Protein AF-A0A5C9ADQ8-F1 (afdb_monomer_lite)

Secondary structure (DSSP, 8-state):
-TTHHHHTSTTHHHHHHHHSTT-TT---EEEGGGGGGSPTT--EEEEETT--TTTT-EEE-TTS-EEEE---S-TTS-EEEEE--PPPEETTEEEEEEEEEETTEEEEEEEEEESSSS--TTPEEEP-----

Foldseek 3Di:
DVVCQVVQWCVVQCVCCVVPPPDPPHWHKFFPVCPVVQDQQFKKWKDAGNDDFQAQIFTAGSNRDTPDGDHHDRVPGGIMMTGDDFADDDPQWRKDKDFDDDPHDTDDIWIWIDSDRGGGPPTDTDDDDDDD

pLDDT: mean 96.49, std 2.12, range [81.38, 98.69]

Structure (mmCIF, N/CA/C/O backbone):
data_AF-A0A5C9ADQ8-F1
#
_entry.id   AF-A0A5C9ADQ8-F1
#
loop_
_atom_site.group_PDB
_atom_site.id
_atom_site.type_symbol
_atom_site.label_atom_id
_atom_site.label_alt_id
_atom_site.label_comp_id
_atom_site.label_asym_id
_atom_site.label_entity_id
_atom_site.label_seq_id
_atom_site.pdbx_PDB_ins_code
_atom_site.Cartn_x
_atom_site.Cartn_y
_atom_site.Cartn_z
_atom_site.occupancy
_atom_site.B_iso_or_equiv
_atom_site.auth_seq_id
_atom_site.auth_comp_id
_atom_site.auth_asym_id
_atom_site.auth_atom_id
_atom_site.pdbx_PDB_model_num
ATOM 1 N N . PRO A 1 1 ? 0.452 18.047 -12.376 1.00 93.12 1 PRO A N 1
ATOM 2 C CA . PRO A 1 1 ? -0.486 19.142 -12.018 1.00 93.12 1 PRO A CA 1
ATOM 3 C C . PRO A 1 1 ? -0.953 19.023 -10.561 1.00 93.12 1 PRO A C 1
ATOM 5 O O . PRO A 1 1 ? -0.947 17.909 -10.044 1.00 93.12 1 PRO A O 1
ATOM 8 N N . LEU A 1 2 ? -1.357 20.131 -9.922 1.00 95.31 2 LEU A N 1
ATOM 9 C CA . LEU A 1 2 ? -1.705 20.152 -8.491 1.00 95.31 2 LEU A CA 1
ATOM 10 C C . LEU A 1 2 ? -2.823 19.176 -8.117 1.00 95.31 2 LEU A C 1
ATOM 12 O O . LEU A 1 2 ? -2.715 18.518 -7.096 1.00 95.31 2 LEU A O 1
ATOM 16 N N . TRP A 1 3 ? -3.838 19.008 -8.966 1.00 95.06 3 TRP A N 1
ATOM 17 C CA . TRP A 1 3 ? -4.960 18.101 -8.699 1.00 95.06 3 TRP A CA 1
ATOM 18 C C . TRP A 1 3 ? -4.537 16.641 -8.453 1.00 95.06 3 TRP A C 1
ATOM 20 O O . TRP A 1 3 ? -5.250 15.903 -7.779 1.00 95.06 3 TRP A O 1
ATOM 30 N N . LYS A 1 4 ? -3.351 16.224 -8.927 1.00 93.25 4 LYS A N 1
ATOM 31 C CA . LYS A 1 4 ? -2.808 14.883 -8.660 1.00 93.25 4 LYS A CA 1
ATOM 32 C C . LYS A 1 4 ? -2.502 14.653 -7.174 1.00 93.25 4 LYS A C 1
ATOM 34 O O . LYS A 1 4 ? -2.452 13.502 -6.759 1.00 93.25 4 LYS A O 1
ATOM 39 N N . SER A 1 5 ? -2.354 15.705 -6.363 1.00 92.38 5 SER A N 1
ATOM 40 C CA . SER A 1 5 ? -2.184 15.562 -4.910 1.00 92.38 5 SER A CA 1
ATOM 41 C C . SER A 1 5 ? -3.390 14.900 -4.242 1.00 92.38 5 SER A C 1
ATOM 43 O O . SER A 1 5 ? -3.215 14.195 -3.254 1.00 92.38 5 SER A O 1
ATOM 45 N N . ILE A 1 6 ? -4.593 15.069 -4.804 1.00 92.69 6 ILE A N 1
ATOM 46 C CA . ILE A 1 6 ? -5.810 14.400 -4.332 1.00 92.69 6 ILE A CA 1
ATOM 47 C C . ILE A 1 6 ? -5.730 12.900 -4.633 1.00 92.69 6 ILE A C 1
ATOM 49 O O . ILE A 1 6 ? -6.028 12.087 -3.765 1.00 92.69 6 ILE A O 1
ATOM 53 N N . LEU A 1 7 ? -5.280 12.530 -5.839 1.00 91.62 7 LEU A N 1
ATOM 54 C CA . LEU A 1 7 ? -5.160 11.125 -6.244 1.00 91.62 7 LEU A CA 1
ATOM 55 C C . LEU A 1 7 ? -4.089 10.360 -5.462 1.00 91.62 7 LEU A C 1
ATOM 57 O O . LEU A 1 7 ? -4.252 9.173 -5.198 1.00 91.62 7 LEU A O 1
ATOM 61 N N . SER A 1 8 ? -3.003 11.032 -5.086 1.00 91.50 8 SER A N 1
ATOM 62 C CA . SER A 1 8 ? -1.907 10.420 -4.329 1.00 91.50 8 SER A CA 1
ATOM 63 C C . SER A 1 8 ? -2.149 10.379 -2.814 1.00 91.50 8 SER A C 1
ATOM 65 O O . SER A 1 8 ? -1.296 9.888 -2.075 1.00 91.50 8 SER A O 1
ATOM 67 N N . ASN A 1 9 ? -3.279 10.901 -2.332 1.00 95.56 9 ASN A N 1
ATOM 68 C CA . ASN A 1 9 ? -3.623 10.940 -0.914 1.00 95.56 9 ASN A CA 1
ATOM 69 C C . ASN A 1 9 ? -4.410 9.685 -0.506 1.00 95.56 9 ASN A C 1
ATOM 71 O O . ASN A 1 9 ? -5.409 9.333 -1.137 1.00 95.56 9 ASN A O 1
ATOM 75 N N . LYS A 1 10 ? -4.020 9.029 0.596 1.00 97.62 10 LYS A N 1
ATOM 76 C CA . LYS A 1 10 ? -4.704 7.804 1.054 1.00 97.62 10 LYS A CA 1
ATOM 77 C C . LYS A 1 10 ? -6.136 8.035 1.538 1.00 97.62 10 LYS A C 1
ATOM 79 O O . LYS A 1 10 ? -6.898 7.078 1.619 1.00 97.62 10 LYS A O 1
ATOM 84 N N . GLY A 1 11 ? -6.537 9.278 1.789 1.00 97.31 11 GLY A N 1
ATOM 85 C CA . GLY A 1 11 ? -7.921 9.658 2.079 1.00 97.31 11 GLY A CA 1
ATOM 86 C C . GLY A 1 11 ? -8.878 9.349 0.929 1.00 97.31 11 GLY A C 1
ATOM 87 O O . GLY A 1 11 ? -10.078 9.205 1.149 1.00 97.31 11 GLY A O 1
ATOM 88 N N . LEU A 1 12 ? -8.357 9.159 -0.287 1.00 97.31 12 LEU A N 1
ATOM 89 C CA . LEU A 1 12 ? -9.144 8.658 -1.403 1.00 97.31 12 LEU A CA 1
ATOM 90 C C . LEU A 1 12 ? -9.581 7.196 -1.198 1.00 97.31 12 LEU A C 1
ATOM 92 O O . LEU A 1 12 ? -10.631 6.817 -1.703 1.00 97.31 12 LEU A O 1
ATOM 96 N N . MET A 1 13 ? -8.841 6.379 -0.436 1.00 97.94 13 MET A N 1
ATOM 97 C CA . MET A 1 13 ? -9.152 4.951 -0.264 1.00 97.94 13 MET A CA 1
ATOM 98 C C . MET A 1 13 ? -10.479 4.718 0.483 1.00 97.94 13 MET A C 1
ATOM 100 O O . MET A 1 13 ? -11.329 4.020 -0.073 1.00 97.94 13 MET A O 1
ATOM 104 N N . PRO A 1 14 ? -10.738 5.319 1.670 1.00 98.06 14 PRO A N 1
ATOM 105 C CA . PRO A 1 14 ? -12.053 5.208 2.308 1.00 98.06 14 PRO A CA 1
ATOM 106 C C . PRO A 1 14 ? -13.190 5.757 1.440 1.00 98.06 14 PRO A C 1
ATOM 108 O O . PRO A 1 14 ? -14.280 5.194 1.423 1.00 98.06 14 PRO A O 1
ATOM 111 N N . LEU A 1 15 ? -12.949 6.832 0.679 1.00 98.06 15 LEU A N 1
ATOM 112 C CA . LEU A 1 15 ? -13.960 7.391 -0.222 1.00 98.06 15 LEU A CA 1
ATOM 113 C C . LEU A 1 15 ? -14.285 6.435 -1.377 1.00 98.06 15 LEU A C 1
ATOM 115 O O . LEU A 1 15 ? -15.459 6.167 -1.618 1.00 98.06 15 LEU A O 1
ATOM 119 N N . LEU A 1 16 ? -13.272 5.876 -2.049 1.00 98.12 16 LEU A N 1
ATOM 120 C CA . LEU A 1 16 ? -13.461 4.871 -3.100 1.00 98.12 16 LEU A CA 1
ATOM 121 C C . LEU A 1 16 ? -14.238 3.664 -2.573 1.00 98.12 16 LEU A C 1
ATOM 123 O O . LEU A 1 16 ? -15.166 3.209 -3.233 1.00 98.12 16 LEU A O 1
ATOM 127 N N . TRP A 1 17 ? -13.916 3.188 -1.369 1.00 98.06 17 TRP A N 1
ATOM 128 C CA . TRP A 1 17 ? -14.639 2.076 -0.758 1.00 98.06 17 TRP A CA 1
ATOM 129 C C . TRP A 1 17 ? -16.117 2.397 -0.500 1.00 98.06 17 TRP A C 1
ATOM 131 O O . TRP A 1 17 ? -16.984 1.583 -0.810 1.00 98.06 17 TRP A O 1
ATOM 141 N N . ARG A 1 18 ? -16.427 3.598 0.009 1.00 96.69 18 ARG A N 1
ATOM 142 C CA . ARG A 1 18 ? -17.817 4.039 0.229 1.00 96.69 18 ARG A CA 1
ATOM 143 C C . ARG A 1 18 ? -18.618 4.148 -1.065 1.00 96.69 18 ARG A C 1
ATOM 145 O O . ARG A 1 18 ? -19.799 3.817 -1.067 1.00 96.69 18 ARG A O 1
ATOM 152 N N . PHE A 1 19 ? -18.005 4.648 -2.138 1.00 98.12 19 PHE A N 1
ATOM 153 C CA . PHE A 1 19 ? -18.692 4.834 -3.419 1.00 98.12 19 PHE A CA 1
ATOM 154 C C . PHE A 1 19 ? -18.802 3.542 -4.237 1.00 98.12 19 PHE A C 1
ATOM 156 O O . PHE A 1 19 ? -19.748 3.399 -5.008 1.00 98.12 19 PHE A O 1
ATOM 163 N N . PHE A 1 20 ? -17.876 2.597 -4.054 1.00 98.06 20 PHE A N 1
ATOM 164 C CA . PHE A 1 20 ? -17.811 1.343 -4.809 1.00 98.06 20 PHE A CA 1
ATOM 165 C C . PHE A 1 20 ? -17.656 0.122 -3.878 1.00 98.06 20 PHE A C 1
ATOM 167 O O . PHE A 1 20 ? -16.660 -0.607 -3.970 1.00 98.06 20 PHE A O 1
ATOM 174 N N . PRO A 1 21 ? -18.617 -0.123 -2.966 1.00 94.81 21 PRO A N 1
ATOM 175 C CA . PRO A 1 21 ? -18.528 -1.224 -2.014 1.00 94.81 21 PRO A CA 1
ATOM 176 C C . PRO A 1 21 ? -18.501 -2.576 -2.738 1.00 94.81 21 PRO A C 1
ATOM 178 O O . PRO A 1 21 ? -19.293 -2.827 -3.645 1.00 94.81 21 PRO A O 1
ATOM 181 N N . GLY A 1 22 ? -17.585 -3.456 -2.329 1.00 94.00 22 GLY A N 1
ATOM 182 C CA . GLY A 1 22 ? -17.431 -4.791 -2.917 1.00 94.00 22 GLY A CA 1
ATOM 183 C C . GLY A 1 22 ? -16.716 -4.826 -4.273 1.00 94.00 22 GLY A C 1
ATOM 184 O O . GLY A 1 22 ? -16.671 -5.883 -4.901 1.00 94.00 22 GLY A O 1
ATOM 185 N N . HIS A 1 23 ? -16.145 -3.708 -4.737 1.00 98.25 23 HIS A N 1
ATOM 186 C CA . HIS A 1 23 ? -15.329 -3.706 -5.949 1.00 98.25 23 HIS A CA 1
ATOM 187 C C . HIS A 1 23 ? -14.122 -4.657 -5.793 1.00 98.25 23 HIS A C 1
ATOM 189 O O . HIS A 1 23 ? -13.392 -4.541 -4.806 1.00 98.25 23 HIS A O 1
ATOM 195 N N . PRO A 1 24 ? -13.843 -5.549 -6.765 1.00 97.62 24 PRO A N 1
ATOM 196 C CA . PRO A 1 24 ? -12.868 -6.637 -6.604 1.00 97.62 24 PRO A CA 1
ATOM 197 C C . PRO A 1 24 ? -11.422 -6.168 -6.384 1.00 97.62 24 PRO A C 1
ATOM 199 O O . PRO A 1 24 ? -10.623 -6.899 -5.811 1.00 97.62 24 PRO A O 1
ATOM 202 N N . ASN A 1 25 ? -11.091 -4.947 -6.816 1.00 96.69 25 ASN A N 1
ATOM 203 C CA . ASN A 1 25 ? -9.757 -4.354 -6.646 1.00 96.69 25 ASN A CA 1
ATOM 204 C C . ASN A 1 25 ? -9.655 -3.376 -5.460 1.00 96.69 25 ASN A C 1
ATOM 206 O O . ASN A 1 25 ? -8.648 -2.680 -5.343 1.00 96.69 25 ASN A O 1
ATOM 210 N N . LEU A 1 26 ? -10.693 -3.250 -4.626 1.00 98.19 26 LEU A N 1
ATOM 211 C CA . LEU A 1 26 ? -10.672 -2.373 -3.454 1.00 98.19 26 LEU A CA 1
ATOM 212 C C . LEU A 1 26 ? -10.656 -3.190 -2.164 1.00 98.19 26 LEU A C 1
ATOM 214 O O . LEU A 1 26 ? -11.333 -4.205 -2.041 1.00 98.19 26 LEU A O 1
ATOM 218 N N . LEU A 1 27 ? -9.910 -2.690 -1.182 1.00 98.31 27 LEU A N 1
ATOM 219 C CA . LEU A 1 27 ? -9.955 -3.170 0.193 1.00 98.31 27 LEU A CA 1
ATOM 220 C C . LEU A 1 27 ? -10.819 -2.230 1.028 1.00 98.31 27 LEU A C 1
ATOM 222 O O . LEU A 1 27 ? -10.772 -1.005 0.844 1.00 98.31 27 LEU A O 1
ATOM 226 N N . ALA A 1 28 ? -11.549 -2.798 1.988 1.00 98.19 28 ALA A N 1
ATOM 227 C CA . ALA A 1 28 ? -12.294 -2.015 2.960 1.00 98.19 28 ALA A CA 1
ATOM 228 C C . ALA A 1 28 ? -11.364 -1.016 3.655 1.00 98.19 28 ALA A C 1
ATOM 230 O O . ALA A 1 28 ? -10.243 -1.354 4.029 1.00 98.19 28 ALA A O 1
ATOM 231 N N . SER A 1 29 ? -11.782 0.246 3.714 1.00 98.38 29 SER A N 1
ATOM 232 C CA . SER A 1 29 ? -10.953 1.346 4.205 1.00 98.38 29 SER A CA 1
ATOM 233 C C . SER A 1 29 ? -11.813 2.370 4.940 1.00 98.38 29 SER A C 1
ATOM 235 O O . SER A 1 29 ? -12.942 2.643 4.533 1.00 98.38 29 SER A O 1
ATOM 237 N N . TRP A 1 30 ? -11.262 2.959 5.996 1.00 98.38 30 TRP A N 1
ATOM 238 C CA . TRP A 1 30 ? -11.965 3.810 6.954 1.00 98.38 30 TRP A CA 1
ATOM 239 C C . TRP A 1 30 ? -11.095 5.001 7.360 1.00 98.38 30 TRP A C 1
ATOM 241 O O . TRP A 1 30 ? -9.868 4.891 7.426 1.00 98.38 30 TRP A O 1
ATOM 251 N N . PHE A 1 31 ? -11.713 6.143 7.660 1.00 98.19 31 PHE A N 1
ATOM 252 C CA . PHE A 1 31 ? -11.007 7.222 8.363 1.00 98.19 31 PHE A CA 1
ATOM 253 C C . PHE A 1 31 ? -10.872 6.905 9.860 1.00 98.19 31 PHE A C 1
ATOM 255 O O . PHE A 1 31 ? -11.551 6.023 10.379 1.00 98.19 31 PHE A O 1
ATOM 262 N N . GLU A 1 32 ? -10.033 7.656 10.579 1.00 95.56 32 GLU A N 1
ATOM 263 C CA . GLU A 1 32 ? -9.824 7.489 12.029 1.00 95.56 32 GLU A CA 1
ATOM 264 C C . GLU A 1 32 ? -11.125 7.438 12.844 1.00 95.56 32 GLU A C 1
ATOM 266 O O . GLU A 1 32 ? -11.320 6.523 13.642 1.00 95.56 32 GLU A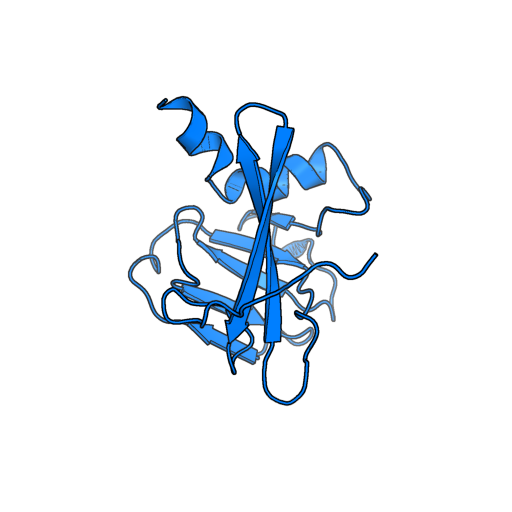 O 1
ATOM 271 N N . GLY A 1 33 ? -12.066 8.350 12.582 1.00 96.31 33 GLY A N 1
ATOM 272 C CA . GLY A 1 33 ? -13.366 8.381 13.266 1.00 96.31 33 GLY A CA 1
ATOM 273 C C . GLY A 1 33 ? -14.286 7.189 12.965 1.00 96.31 33 GLY A C 1
ATOM 274 O O . GLY A 1 33 ? -15.343 7.064 13.575 1.00 96.31 33 GLY A O 1
ATOM 275 N N . GLU A 1 34 ? -13.904 6.316 12.036 1.00 97.19 34 GLU A N 1
ATOM 276 C CA . GLU A 1 34 ? -14.684 5.164 11.577 1.00 97.19 34 GLU A CA 1
ATOM 277 C C . GLU A 1 34 ? -14.031 3.831 11.930 1.00 97.19 34 GLU A C 1
ATOM 279 O O . GLU A 1 34 ? -14.541 2.779 11.553 1.00 97.19 34 GLU A O 1
ATOM 284 N N . LYS A 1 35 ? -12.930 3.852 12.689 1.00 95.12 35 LYS A N 1
ATOM 285 C CA . LYS A 1 35 ? -12.206 2.647 13.107 1.00 95.12 35 LYS A CA 1
ATOM 286 C C . LYS A 1 35 ? -13.107 1.608 13.791 1.00 95.12 35 LYS A C 1
ATOM 288 O O . LYS A 1 35 ? -12.868 0.414 13.661 1.00 95.12 35 LYS A O 1
ATOM 293 N N . SER A 1 36 ? -14.159 2.039 14.486 1.00 95.88 36 SER A N 1
ATOM 294 C CA . SER A 1 36 ? -15.138 1.150 15.131 1.00 95.88 36 SER A CA 1
ATOM 295 C C . SER A 1 36 ? -15.931 0.265 14.160 1.00 95.88 36 SER A C 1
ATOM 297 O O . SER A 1 36 ? -16.604 -0.656 14.611 1.00 95.88 36 SER A O 1
ATOM 299 N N . GLN A 1 37 ? -15.873 0.533 12.852 1.00 96.62 37 GLN A N 1
ATOM 300 C CA . GLN A 1 37 ? -16.517 -0.278 11.817 1.00 96.62 37 GLN A CA 1
ATOM 301 C C . GLN A 1 37 ? -15.686 -1.498 11.393 1.00 96.62 37 GLN A C 1
ATOM 303 O O . GLN A 1 37 ? -16.216 -2.364 10.702 1.00 9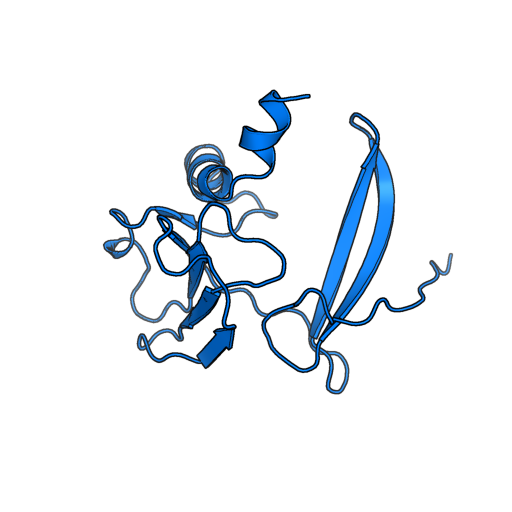6.62 37 GLN A O 1
ATOM 308 N N . ILE A 1 38 ? -14.408 -1.572 11.780 1.00 97.00 38 ILE A N 1
ATOM 309 C CA . ILE A 1 38 ? -13.564 -2.746 11.533 1.00 97.00 38 ILE A CA 1
ATOM 310 C C . ILE A 1 38 ? -14.127 -3.913 12.347 1.00 97.00 38 ILE A C 1
ATOM 312 O O . ILE A 1 38 ? -14.352 -3.777 13.554 1.00 97.00 38 ILE A O 1
ATOM 316 N N . ALA A 1 39 ? -14.381 -5.050 11.699 1.00 96.19 39 ALA A N 1
ATOM 317 C CA . ALA A 1 39 ? -15.003 -6.177 12.376 1.00 96.19 39 ALA A CA 1
ATOM 318 C C . ALA A 1 39 ? -14.063 -6.777 13.434 1.00 96.19 39 ALA A C 1
ATOM 320 O O . ALA A 1 39 ? -12.842 -6.826 13.276 1.00 96.19 39 ALA A O 1
ATOM 321 N N . ALA A 1 40 ? -14.633 -7.279 14.532 1.00 95.69 40 ALA A N 1
ATOM 322 C CA . ALA A 1 40 ? -13.851 -7.996 15.532 1.00 95.69 40 ALA A CA 1
ATOM 323 C C . ALA A 1 40 ? -13.176 -9.226 14.896 1.00 95.69 40 ALA A C 1
ATOM 325 O O . ALA A 1 40 ? -13.837 -10.017 14.224 1.00 95.69 40 ALA A O 1
ATOM 326 N N . GLY A 1 41 ? -11.872 -9.396 15.124 1.00 96.75 41 GLY A N 1
ATOM 327 C CA . GLY A 1 41 ? -11.089 -10.465 14.502 1.00 96.75 41 GLY A CA 1
ATOM 328 C C . GLY A 1 41 ? -10.524 -10.125 13.119 1.00 96.75 41 GLY A C 1
ATOM 329 O O . GLY A 1 41 ? -9.770 -10.932 12.579 1.00 96.75 41 GLY A O 1
ATOM 330 N N . GLU A 1 42 ? -10.832 -8.956 12.554 1.00 97.75 42 GLU A N 1
ATOM 331 C CA . GLU A 1 42 ? -10.293 -8.517 11.267 1.00 97.75 42 GLU A CA 1
ATOM 332 C C . GLU A 1 42 ? -8.934 -7.825 11.443 1.00 97.75 42 GLU A C 1
ATOM 334 O O . GLU A 1 42 ? -8.797 -6.862 12.197 1.00 97.75 42 GLU A O 1
ATOM 339 N N . SER A 1 43 ? -7.920 -8.315 10.731 1.00 98.56 43 SER A N 1
ATOM 340 C CA . SER A 1 43 ? -6.609 -7.666 10.665 1.00 98.56 43 SER A CA 1
ATOM 341 C C . SER A 1 43 ? -6.680 -6.409 9.800 1.00 98.56 43 SER A C 1
ATOM 343 O O . SER A 1 43 ? -7.332 -6.389 8.754 1.00 98.56 43 SER A O 1
ATOM 345 N N . TYR A 1 44 ? -5.953 -5.365 10.184 1.00 98.69 44 TYR A N 1
ATOM 346 C CA . TYR A 1 44 ? -5.987 -4.084 9.482 1.00 98.69 44 TYR A CA 1
ATOM 347 C C . TYR A 1 44 ? -4.629 -3.383 9.492 1.00 98.69 44 TYR A C 1
ATOM 349 O O . TYR A 1 44 ? -3.722 -3.706 10.253 1.00 98.69 44 TYR A O 1
ATOM 357 N N . VAL A 1 45 ? -4.488 -2.381 8.632 1.00 98.62 45 VAL A N 1
ATOM 358 C CA . VAL A 1 45 ? -3.292 -1.553 8.507 1.00 98.62 45 VAL A CA 1
ATOM 359 C C . VAL A 1 45 ? -3.652 -0.104 8.784 1.00 98.62 45 VAL A C 1
ATOM 361 O O . VAL A 1 45 ? -4.555 0.438 8.148 1.00 98.62 45 VAL A O 1
ATOM 364 N N . ARG A 1 46 ? -2.918 0.541 9.692 1.00 98.44 46 ARG A N 1
ATOM 365 C CA . ARG A 1 46 ? -2.962 1.992 9.906 1.00 98.44 46 ARG A CA 1
ATOM 366 C C . ARG A 1 46 ? -1.903 2.658 9.034 1.00 98.44 46 ARG A C 1
ATOM 368 O O . ARG A 1 46 ? -0.745 2.237 9.044 1.00 98.44 46 ARG A O 1
ATOM 375 N N . LYS A 1 47 ? -2.297 3.683 8.279 1.00 98.25 47 LYS A N 1
ATOM 376 C CA . LYS A 1 47 ? -1.421 4.404 7.345 1.00 98.25 47 LYS A CA 1
ATOM 377 C C . LYS A 1 47 ? -1.657 5.914 7.464 1.00 98.25 47 LYS A C 1
ATOM 379 O O . LYS A 1 47 ? -2.814 6.328 7.381 1.00 98.25 47 LYS A O 1
ATOM 384 N N . PRO A 1 48 ? -0.611 6.747 7.562 1.00 98.06 48 PRO A N 1
ATOM 385 C CA . PRO A 1 48 ? -0.787 8.193 7.490 1.00 98.06 48 PRO A CA 1
ATOM 386 C C . PRO A 1 48 ? -1.237 8.642 6.096 1.00 98.06 48 PRO A C 1
ATOM 388 O O . PRO A 1 48 ? -0.792 8.088 5.081 1.00 98.06 48 PRO A O 1
ATOM 391 N N . LEU A 1 49 ? -2.108 9.654 6.032 1.00 96.75 49 LEU A N 1
ATOM 392 C CA . LEU A 1 49 ? -2.727 10.145 4.793 1.00 96.75 49 LEU A CA 1
ATOM 393 C C . LEU A 1 49 ? -1.691 10.502 3.724 1.00 96.75 49 LEU A C 1
ATOM 395 O O . LEU A 1 49 ? -1.807 10.069 2.573 1.00 96.75 49 LEU A O 1
ATOM 399 N N . TYR A 1 50 ? -0.667 11.252 4.130 1.00 95.50 50 TYR A N 1
ATOM 400 C CA . TYR A 1 50 ? 0.345 11.823 3.242 1.00 95.50 50 TYR A CA 1
ATOM 401 C C . TYR A 1 50 ? 1.650 11.027 3.197 1.00 95.50 50 TYR A C 1
ATOM 403 O O . TYR A 1 50 ? 2.550 11.386 2.440 1.00 95.50 50 TYR A O 1
ATOM 411 N N . SER A 1 51 ? 1.763 9.939 3.971 1.00 95.69 51 SER A N 1
ATOM 412 C CA . SER A 1 51 ? 3.014 9.184 4.015 1.00 95.69 51 SER A CA 1
ATOM 413 C C . SER A 1 51 ? 3.361 8.538 2.682 1.00 95.69 51 SER A C 1
ATOM 415 O O . SER A 1 51 ? 2.491 8.217 1.864 1.00 95.69 51 SER A O 1
ATOM 417 N N . ARG A 1 52 ? 4.646 8.278 2.477 1.00 95.56 52 ARG A N 1
ATOM 418 C CA . ARG A 1 52 ? 5.157 7.539 1.322 1.00 95.56 52 ARG A CA 1
ATOM 419 C C . ARG A 1 52 ? 6.066 6.413 1.787 1.00 95.56 52 ARG A C 1
ATOM 421 O O . ARG A 1 52 ? 6.439 6.372 2.953 1.00 95.56 52 ARG A O 1
ATOM 428 N N . GLU A 1 53 ? 6.393 5.506 0.868 1.00 93.75 53 GLU A N 1
ATOM 429 C CA . GLU A 1 53 ? 7.509 4.560 1.044 1.00 93.75 53 GLU A CA 1
ATOM 430 C C . GLU A 1 53 ? 7.407 3.679 2.308 1.00 93.75 53 GLU A C 1
ATOM 432 O O . GLU A 1 53 ? 8.411 3.296 2.898 1.00 93.75 53 GLU A O 1
ATOM 437 N N . GLY A 1 54 ? 6.183 3.365 2.741 1.00 94.75 54 GLY A N 1
ATOM 438 C CA . GLY A 1 54 ? 5.938 2.566 3.946 1.00 94.75 54 GLY A CA 1
ATOM 439 C C . GLY A 1 54 ? 6.069 3.331 5.268 1.00 94.75 54 GLY A C 1
ATOM 440 O O . GLY A 1 54 ? 5.832 2.740 6.316 1.00 94.75 54 GLY A O 1
ATOM 441 N N . GLY A 1 55 ? 6.374 4.633 5.241 1.00 97.00 55 GLY A N 1
ATOM 442 C CA . GLY A 1 55 ? 6.583 5.448 6.437 1.00 97.00 55 GLY A CA 1
ATOM 443 C C . GLY A 1 55 ? 5.394 5.436 7.401 1.00 97.00 55 GLY A C 1
ATOM 444 O O . GLY A 1 55 ? 4.250 5.696 6.998 1.00 97.00 55 GLY A O 1
ATOM 445 N N . ASN A 1 56 ? 5.686 5.120 8.667 1.00 97.75 56 ASN A N 1
ATOM 446 C CA . ASN A 1 56 ? 4.741 5.033 9.792 1.00 97.75 56 ASN A CA 1
ATOM 447 C C . ASN A 1 56 ? 3.550 4.092 9.556 1.00 97.75 56 ASN A C 1
ATOM 449 O O . ASN A 1 56 ? 2.498 4.231 10.185 1.00 97.75 56 ASN A O 1
ATOM 453 N N . VAL A 1 57 ? 3.691 3.125 8.647 1.00 98.19 57 VAL A N 1
ATOM 454 C CA . VAL A 1 57 ? 2.699 2.065 8.474 1.00 98.19 57 VAL A CA 1
ATOM 455 C C . VAL A 1 57 ? 2.781 1.113 9.666 1.00 98.19 57 VAL A C 1
ATOM 457 O O . VAL A 1 57 ? 3.863 0.721 10.095 1.00 98.19 57 VAL A O 1
ATOM 460 N N . THR A 1 58 ? 1.628 0.730 10.209 1.00 98.56 58 THR A N 1
ATOM 461 C CA . THR A 1 58 ? 1.528 -0.267 11.284 1.00 98.56 58 THR A CA 1
ATOM 462 C C . THR A 1 58 ? 0.478 -1.302 10.909 1.00 98.56 58 THR A C 1
ATOM 464 O O . THR A 1 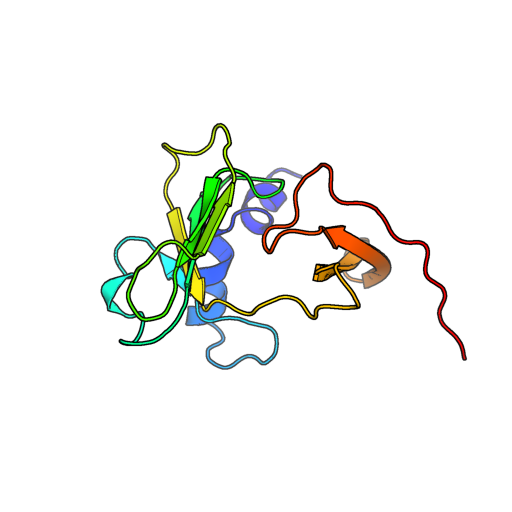58 ? -0.648 -0.939 10.565 1.00 98.56 58 THR A O 1
ATOM 467 N N . ILE A 1 59 ? 0.836 -2.580 10.979 1.00 98.69 59 ILE A N 1
ATOM 468 C CA . ILE A 1 59 ? -0.058 -3.709 10.716 1.00 98.69 59 ILE A CA 1
ATOM 469 C C . ILE A 1 59 ? -0.530 -4.266 12.055 1.00 98.69 59 ILE A C 1
ATOM 471 O O . ILE A 1 59 ? 0.283 -4.500 12.949 1.00 98.69 59 ILE A O 1
ATOM 475 N N . PHE A 1 60 ? -1.833 -4.487 12.177 1.00 98.69 60 PHE A N 1
ATOM 476 C CA . PHE A 1 60 ? -2.477 -5.061 13.349 1.00 98.69 60 PHE A CA 1
ATOM 477 C C . PHE A 1 60 ? -3.148 -6.388 12.993 1.00 98.69 60 PHE A C 1
ATOM 479 O O . PHE A 1 60 ? -3.733 -6.518 11.914 1.00 98.69 60 PHE A O 1
ATOM 486 N N . ASP A 1 61 ? -3.078 -7.359 13.900 1.00 98.12 61 ASP A N 1
ATOM 487 C CA . ASP A 1 61 ? -3.868 -8.587 13.803 1.00 98.12 61 ASP A CA 1
ATOM 488 C C . ASP A 1 61 ? -5.322 -8.363 14.262 1.00 98.12 61 ASP A C 1
ATOM 490 O O . ASP A 1 61 ? -5.688 -7.303 14.778 1.00 98.12 61 ASP A O 1
ATOM 494 N N . GLY A 1 62 ? -6.158 -9.392 14.113 1.00 96.75 62 GLY A N 1
ATOM 495 C CA . GLY A 1 62 ? -7.552 -9.376 14.565 1.00 96.75 62 GLY A CA 1
ATOM 496 C C . GLY A 1 62 ? -7.750 -9.255 16.083 1.00 96.75 62 GLY A C 1
ATOM 497 O O . GLY A 1 62 ? -8.888 -9.158 16.547 1.00 96.75 62 GLY A O 1
ATOM 498 N N . GLN A 1 63 ? -6.673 -9.284 16.871 1.00 97.44 63 GLN A N 1
ATOM 499 C CA . GLN A 1 63 ? -6.667 -9.081 18.319 1.00 97.44 63 GLN A CA 1
ATOM 500 C C . GLN A 1 63 ? -6.121 -7.692 18.704 1.00 97.44 63 GLN A C 1
ATOM 502 O O . GLN A 1 63 ? -6.007 -7.394 19.892 1.00 97.44 63 GLN A O 1
ATOM 507 N N . ASN A 1 64 ? -5.865 -6.816 17.725 1.00 96.81 64 ASN A N 1
ATOM 508 C CA . ASN A 1 64 ? -5.257 -5.490 17.873 1.00 96.81 64 ASN A CA 1
ATOM 509 C C . ASN A 1 64 ? -3.786 -5.495 18.328 1.00 96.81 64 ASN A C 1
ATOM 511 O O . ASN A 1 64 ? -3.288 -4.455 18.769 1.00 96.81 64 ASN A O 1
ATOM 515 N N . ASN A 1 65 ? -3.064 -6.610 18.204 1.00 98.19 65 ASN A N 1
ATOM 516 C CA . ASN A 1 65 ? -1.620 -6.616 18.431 1.00 98.19 65 ASN A CA 1
ATOM 517 C C . ASN A 1 65 ? -0.894 -6.081 17.198 1.00 98.19 65 ASN A C 1
ATOM 519 O O . ASN A 1 65 ? -1.317 -6.316 16.067 1.00 98.19 65 ASN A O 1
ATOM 523 N N . VAL A 1 66 ? 0.230 -5.394 17.409 1.00 98.44 66 VAL A N 1
ATOM 524 C CA . VAL A 1 66 ? 1.103 -4.961 16.311 1.00 98.44 66 VAL A CA 1
ATOM 525 C C . VAL A 1 66 ? 1.851 -6.172 15.754 1.00 98.44 66 VAL A C 1
ATOM 527 O O . VAL A 1 66 ? 2.595 -6.827 16.479 1.00 98.44 66 VAL A O 1
ATOM 530 N N . VAL A 1 67 ? 1.664 -6.440 14.464 1.00 98.00 67 VAL A N 1
ATOM 531 C CA . VAL A 1 67 ? 2.331 -7.518 13.717 1.00 98.00 67 VAL A CA 1
ATOM 532 C C . VAL A 1 67 ? 3.636 -7.028 13.096 1.00 98.00 67 VAL A C 1
ATOM 534 O O . VAL A 1 67 ? 4.646 -7.720 13.143 1.00 98.00 67 VAL A O 1
ATOM 537 N N . ASP A 1 68 ? 3.610 -5.833 12.509 1.00 97.88 68 ASP A N 1
ATOM 538 C CA . ASP A 1 68 ? 4.770 -5.185 11.898 1.00 97.88 68 ASP A CA 1
ATOM 539 C C . ASP A 1 68 ? 4.580 -3.665 11.954 1.00 97.88 68 ASP A C 1
ATOM 541 O O . ASP A 1 68 ? 3.447 -3.164 11.960 1.00 97.88 68 ASP A O 1
ATOM 545 N N . HIS A 1 69 ? 5.679 -2.923 11.995 1.00 97.69 69 HIS A N 1
ATOM 546 C CA . HIS A 1 69 ? 5.658 -1.471 11.898 1.00 97.69 69 HIS A CA 1
ATOM 547 C C . HIS A 1 69 ? 6.910 -0.958 11.196 1.00 97.69 69 HIS A C 1
ATOM 549 O O . HIS A 1 69 ? 7.983 -1.552 11.275 1.00 97.69 69 HIS A O 1
ATOM 555 N N . ALA A 1 70 ? 6.763 0.175 10.522 1.00 97.06 70 ALA A N 1
ATOM 556 C CA . ALA A 1 70 ? 7.874 0.911 9.951 1.00 97.06 70 ALA A CA 1
ATOM 557 C C . ALA A 1 70 ? 7.944 2.305 10.575 1.00 97.06 70 ALA A C 1
ATOM 559 O O . ALA A 1 70 ? 6.912 2.948 10.781 1.00 97.06 70 ALA A O 1
ATOM 560 N N . ASP A 1 71 ? 9.159 2.772 10.840 1.00 95.88 71 ASP A N 1
ATOM 561 C CA . ASP A 1 71 ? 9.413 4.138 11.289 1.00 95.88 71 ASP A CA 1
ATOM 562 C C . ASP A 1 71 ? 9.166 5.160 10.165 1.00 95.88 71 ASP A C 1
ATOM 564 O O . ASP A 1 71 ? 8.885 4.812 9.013 1.00 95.88 71 ASP A O 1
ATOM 568 N N . GLY A 1 72 ? 9.249 6.445 10.504 1.00 95.12 72 GLY A N 1
ATOM 569 C CA . GLY A 1 72 ? 9.159 7.545 9.549 1.00 95.12 72 GLY A CA 1
ATOM 570 C C . GLY A 1 72 ? 8.728 8.860 10.193 1.00 95.12 72 GLY A C 1
ATOM 571 O O . GLY A 1 72 ? 8.424 8.914 11.387 1.00 95.12 72 GLY A O 1
ATOM 572 N N . ASP A 1 73 ? 8.637 9.897 9.365 1.00 96.00 73 ASP A N 1
ATOM 573 C CA . ASP A 1 73 ? 8.408 11.283 9.795 1.00 96.00 73 ASP A CA 1
ATOM 574 C C . ASP A 1 73 ? 6.930 11.723 9.724 1.00 96.00 73 ASP A C 1
ATOM 576 O O . ASP A 1 73 ? 6.620 12.907 9.793 1.00 96.00 73 ASP A O 1
ATOM 580 N N . TYR A 1 74 ? 5.997 10.779 9.568 1.00 96.06 74 TYR A N 1
ATOM 581 C CA . TYR A 1 74 ? 4.559 11.021 9.378 1.00 96.06 74 TYR A CA 1
ATOM 582 C C . TYR A 1 74 ? 3.710 10.620 10.595 1.00 96.06 74 TYR A C 1
ATOM 584 O O . TYR A 1 74 ? 2.507 10.393 10.461 1.00 96.06 74 TYR A O 1
ATOM 592 N N . ALA A 1 75 ? 4.319 10.460 11.773 1.00 92.44 75 ALA A N 1
ATOM 593 C CA . ALA A 1 75 ? 3.624 9.969 12.966 1.00 92.4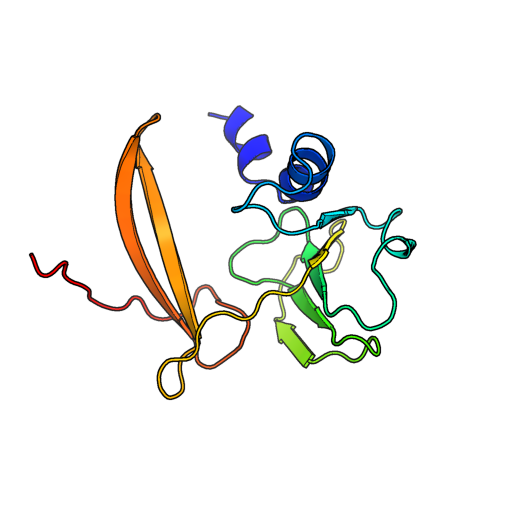4 75 ALA A CA 1
ATOM 594 C C . ALA A 1 75 ? 2.467 10.883 13.414 1.00 92.44 75 ALA A C 1
ATOM 596 O O . ALA A 1 75 ? 1.461 10.381 13.913 1.00 92.44 75 ALA A O 1
ATOM 597 N N . ASP A 1 76 ? 2.602 12.192 13.186 1.00 94.19 76 ASP A N 1
ATOM 598 C CA . ASP A 1 76 ? 1.633 13.216 13.598 1.00 94.19 76 ASP A CA 1
ATOM 599 C C . ASP A 1 76 ? 0.572 13.523 12.525 1.00 94.19 76 ASP A C 1
ATOM 601 O O . ASP A 1 76 ? -0.316 14.352 12.732 1.00 94.19 76 ASP A O 1
ATOM 605 N N . GLU A 1 77 ? 0.644 12.864 11.366 1.00 95.62 77 GLU A N 1
ATOM 606 C CA . GLU A 1 77 ? -0.320 13.060 10.286 1.00 95.62 77 GLU A CA 1
ATOM 607 C C . GLU A 1 77 ? -1.654 12.359 10.589 1.00 95.62 77 GLU A C 1
ATOM 609 O O . GLU A 1 77 ? -1.686 11.318 11.251 1.00 95.62 77 GLU A O 1
ATOM 614 N N . PRO A 1 78 ? -2.789 12.846 10.055 1.00 96.19 78 PRO A N 1
ATOM 615 C CA . PRO A 1 78 ? -4.036 12.112 10.177 1.00 96.19 78 PRO A CA 1
ATOM 616 C C . PRO A 1 78 ? -3.931 10.752 9.476 1.00 96.19 78 PRO A C 1
ATOM 618 O O . PRO A 1 78 ? -3.254 10.598 8.453 1.00 96.19 78 PRO A O 1
ATOM 621 N N . MET A 1 79 ? -4.633 9.761 10.016 1.00 97.75 79 MET A N 1
ATOM 622 C CA . MET A 1 79 ? -4.489 8.361 9.624 1.00 97.75 79 MET A CA 1
ATOM 623 C C . MET A 1 79 ? -5.747 7.832 8.927 1.00 97.75 79 MET A C 1
ATOM 625 O O . MET A 1 79 ? -6.868 8.300 9.148 1.00 97.75 79 MET A O 1
ATOM 629 N N . ILE A 1 80 ? -5.550 6.805 8.105 1.00 98.50 80 ILE A N 1
ATOM 630 C CA . ILE A 1 80 ? -6.607 5.913 7.622 1.00 98.50 80 ILE A CA 1
ATOM 631 C C . ILE A 1 80 ? -6.313 4.486 8.059 1.00 98.50 80 ILE A C 1
ATOM 633 O O . ILE A 1 80 ? -5.165 4.108 8.314 1.00 98.50 80 ILE A O 1
ATOM 637 N N . TYR A 1 81 ? -7.372 3.693 8.091 1.00 98.69 81 TYR A N 1
ATOM 638 C CA . TYR A 1 81 ? -7.341 2.266 8.344 1.00 98.69 81 TYR A CA 1
ATOM 639 C C . TYR A 1 81 ? -7.786 1.544 7.083 1.00 98.69 81 TYR A C 1
ATOM 641 O O . TYR A 1 81 ? -8.659 2.022 6.364 1.00 98.69 81 TYR A O 1
ATOM 649 N N . GLN A 1 82 ? -7.183 0.402 6.798 1.00 98.69 82 GLN A N 1
ATOM 650 C CA . GLN A 1 82 ? -7.529 -0.420 5.646 1.00 98.69 82 GLN A CA 1
ATOM 651 C C . GLN A 1 82 ? -7.429 -1.890 6.030 1.00 98.69 82 GLN A C 1
ATOM 653 O O . GLN A 1 82 ? -6.492 -2.258 6.736 1.00 98.69 82 GLN A O 1
ATOM 658 N N . ALA A 1 83 ? -8.363 -2.717 5.568 1.00 98.44 83 ALA A N 1
ATOM 659 C CA . ALA A 1 83 ? -8.320 -4.160 5.751 1.00 98.44 83 ALA A CA 1
ATOM 660 C C . ALA A 1 83 ? -6.956 -4.699 5.306 1.00 98.44 83 ALA A C 1
ATOM 662 O O . ALA A 1 83 ? -6.415 -4.300 4.268 1.00 98.44 83 ALA A O 1
ATOM 663 N N . PHE A 1 84 ? -6.364 -5.564 6.123 1.00 98.44 84 PHE A N 1
ATOM 664 C CA . PHE A 1 84 ? -5.047 -6.101 5.832 1.00 98.44 84 PHE A CA 1
ATOM 665 C C . PHE A 1 84 ? -5.156 -7.256 4.843 1.00 98.44 84 PHE A C 1
ATOM 667 O O . PHE A 1 84 ? -5.792 -8.269 5.118 1.00 98.44 84 PHE A O 1
ATOM 674 N N . GLN A 1 85 ? -4.462 -7.112 3.718 1.00 97.50 85 GLN A N 1
ATOM 675 C CA . GLN A 1 85 ? -4.223 -8.185 2.767 1.00 97.50 85 GLN A CA 1
ATOM 676 C C . GLN A 1 85 ? -2.708 -8.398 2.676 1.00 97.50 85 GLN A C 1
ATOM 678 O O . GLN A 1 85 ? -2.005 -7.479 2.237 1.00 97.50 85 GLN A O 1
ATOM 683 N N . PRO A 1 86 ? -2.174 -9.559 3.094 1.00 95.69 86 PRO A N 1
ATOM 684 C CA . PRO A 1 86 ? -0.750 -9.820 2.972 1.00 95.69 86 PRO A CA 1
ATOM 685 C C . PRO A 1 86 ? -0.360 -9.919 1.496 1.00 95.69 86 PRO A C 1
ATOM 687 O O . PRO A 1 86 ? -1.089 -10.482 0.675 1.00 95.69 86 PRO A O 1
ATOM 690 N N . LEU A 1 87 ? 0.819 -9.391 1.169 1.00 97.31 87 LEU A N 1
ATOM 691 C CA . LEU A 1 87 ? 1.436 -9.639 -0.127 1.00 97.31 87 LEU A CA 1
ATOM 692 C C . LEU A 1 87 ? 1.744 -11.138 -0.272 1.00 97.31 87 LEU A C 1
ATOM 694 O O . LEU A 1 87 ? 2.078 -11.791 0.724 1.00 97.31 87 LEU A O 1
ATOM 698 N N . PRO A 1 88 ? 1.667 -11.698 -1.492 1.00 96.94 88 PRO A N 1
ATOM 699 C CA . PRO A 1 88 ? 2.126 -13.058 -1.723 1.00 96.94 88 PRO A CA 1
ATOM 700 C C . PRO A 1 88 ? 3.606 -13.171 -1.344 1.00 96.94 88 PRO A C 1
ATOM 702 O O . PRO A 1 88 ? 4.408 -12.284 -1.646 1.00 96.94 88 PRO A O 1
ATOM 705 N N . ARG A 1 89 ? 3.953 -14.268 -0.668 1.00 97.12 89 ARG A N 1
ATOM 706 C CA . ARG A 1 89 ? 5.325 -14.559 -0.256 1.00 97.12 89 ARG A CA 1
ATOM 707 C C . ARG A 1 89 ? 5.933 -15.616 -1.170 1.00 97.12 89 ARG A C 1
ATOM 709 O O . ARG A 1 89 ? 5.439 -16.741 -1.225 1.00 97.12 89 ARG A O 1
ATOM 716 N N . PHE A 1 90 ? 7.028 -15.267 -1.834 1.00 96.06 90 PHE A N 1
ATOM 717 C CA . PHE A 1 90 ? 7.842 -16.171 -2.639 1.00 96.06 90 PHE A CA 1
ATOM 718 C C . PHE A 1 90 ? 9.198 -16.358 -1.955 1.00 96.06 90 PHE A C 1
ATOM 720 O O . PHE A 1 90 ? 9.982 -15.418 -1.813 1.00 96.06 90 PHE A O 1
ATOM 727 N N . GLY A 1 91 ? 9.461 -17.574 -1.468 1.00 95.19 91 GLY A N 1
ATOM 728 C CA . GLY A 1 91 ? 10.607 -17.829 -0.593 1.00 95.19 91 GLY A CA 1
ATOM 729 C C . GLY A 1 91 ? 10.542 -16.945 0.655 1.00 95.19 91 GLY A C 1
ATOM 730 O O . GLY A 1 91 ? 9.584 -17.016 1.424 1.00 95.19 91 GLY A O 1
ATOM 731 N N . ASP A 1 92 ? 11.531 -16.073 0.827 1.00 94.56 92 ASP A N 1
ATOM 732 C CA . ASP A 1 92 ? 11.610 -15.136 1.956 1.00 94.56 92 ASP A CA 1
ATOM 733 C C . ASP A 1 92 ? 11.195 -13.703 1.610 1.00 94.56 92 ASP A C 1
ATOM 735 O O . ASP A 1 92 ? 11.413 -12.794 2.407 1.00 94.56 92 ASP A O 1
ATOM 739 N N . SER A 1 93 ? 10.609 -13.488 0.429 1.00 97.12 93 SER A N 1
ATOM 740 C CA . SER A 1 93 ? 10.252 -12.152 -0.050 1.00 97.12 93 SER A CA 1
ATOM 741 C C . SER A 1 93 ? 8.747 -11.987 -0.216 1.00 97.12 93 SER A C 1
ATOM 743 O O . SER A 1 93 ? 8.075 -12.841 -0.789 1.00 97.12 93 SER A O 1
ATOM 745 N N . TYR A 1 94 ? 8.229 -10.871 0.284 1.00 98.00 94 TYR A N 1
ATOM 746 C CA . TYR A 1 94 ? 6.884 -10.381 0.026 1.00 98.00 94 TYR A CA 1
ATOM 747 C C . TYR A 1 94 ? 6.897 -9.537 -1.244 1.00 98.00 94 TYR A C 1
ATOM 749 O O . TYR A 1 94 ? 7.665 -8.575 -1.349 1.00 98.00 94 TYR A O 1
ATOM 757 N N . THR A 1 95 ? 6.050 -9.901 -2.203 1.00 97.75 95 THR A N 1
ATOM 758 C CA . THR A 1 95 ? 6.161 -9.418 -3.581 1.00 97.75 95 THR A CA 1
ATOM 759 C C . THR A 1 95 ? 4.988 -8.511 -3.945 1.00 97.75 95 THR A C 1
ATOM 761 O O . THR A 1 95 ? 3.823 -8.901 -3.872 1.00 97.75 95 THR A O 1
ATOM 764 N N . LEU A 1 96 ? 5.304 -7.285 -4.360 1.00 97.19 96 LEU A N 1
ATOM 765 C CA . LEU A 1 96 ? 4.367 -6.249 -4.789 1.00 97.19 96 LEU A CA 1
ATOM 766 C C . LEU A 1 96 ? 4.470 -6.043 -6.304 1.00 97.19 96 LEU A C 1
ATOM 768 O O . LEU A 1 96 ? 5.568 -5.893 -6.840 1.00 97.19 96 LEU A O 1
ATOM 772 N N . ILE A 1 97 ? 3.323 -5.931 -6.973 1.00 97.00 97 ILE A N 1
ATOM 773 C CA . ILE A 1 97 ? 3.239 -5.462 -8.360 1.00 97.00 97 ILE A CA 1
ATOM 774 C C . ILE A 1 97 ? 2.909 -3.967 -8.368 1.00 97.00 97 ILE A C 1
ATOM 776 O O . ILE A 1 97 ? 1.947 -3.532 -7.737 1.00 97.00 97 ILE A O 1
ATOM 780 N N . GLY A 1 98 ? 3.688 -3.185 -9.112 1.00 96.00 98 GLY A N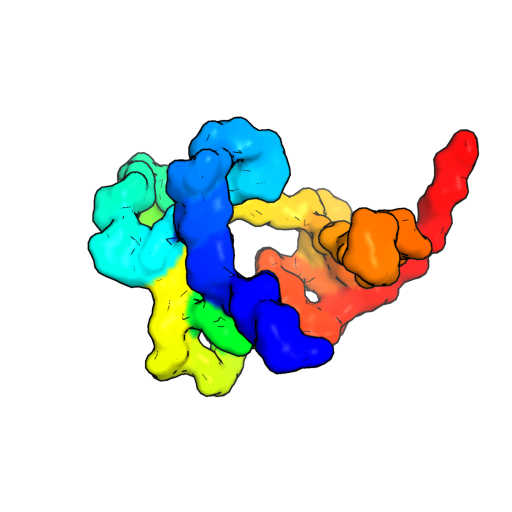 1
ATOM 781 C CA . GLY A 1 98 ? 3.351 -1.811 -9.481 1.00 96.00 98 GLY A CA 1
ATOM 782 C C . GLY A 1 98 ? 2.934 -1.741 -10.947 1.00 96.00 98 GLY A C 1
ATOM 783 O O . GLY A 1 98 ? 3.640 -2.276 -11.795 1.00 96.00 98 GLY A O 1
ATOM 784 N N . SER A 1 99 ? 1.823 -1.067 -11.249 1.00 96.12 99 SER A N 1
ATOM 785 C CA . SER A 1 99 ? 1.386 -0.761 -12.618 1.00 96.12 99 SER A CA 1
ATOM 786 C C . SER A 1 99 ? 1.642 0.712 -12.924 1.00 96.12 99 SER A C 1
ATOM 788 O O . SER A 1 99 ? 1.268 1.583 -12.140 1.00 96.12 99 SER A O 1
ATOM 790 N N . TRP A 1 100 ? 2.261 0.994 -14.064 1.00 96.81 100 TRP A N 1
ATOM 791 C CA . TRP A 1 100 ? 2.533 2.342 -14.548 1.00 96.81 100 TRP A CA 1
ATOM 792 C C . TRP A 1 100 ? 1.445 2.777 -15.516 1.00 96.81 100 TRP A C 1
ATOM 794 O O . TRP A 1 100 ? 1.184 2.089 -16.502 1.00 96.81 100 TRP A O 1
ATOM 804 N N . ILE A 1 101 ? 0.842 3.929 -15.232 1.00 96.50 101 ILE A N 1
ATOM 805 C CA . ILE A 1 101 ? -0.172 4.552 -16.081 1.00 96.50 101 ILE A CA 1
ATOM 806 C C . ILE A 1 101 ? 0.430 5.805 -16.726 1.00 96.50 101 ILE A C 1
ATOM 808 O O . ILE A 1 101 ? 0.968 6.663 -16.015 1.00 96.50 101 ILE A O 1
ATOM 812 N N . VAL A 1 102 ? 0.349 5.909 -18.053 1.00 96.50 102 VAL A N 1
ATOM 813 C CA . VAL A 1 102 ? 0.680 7.120 -18.813 1.00 96.50 102 VAL A CA 1
ATOM 814 C C . VAL A 1 102 ? -0.618 7.674 -19.378 1.00 96.50 102 VAL A C 1
ATOM 816 O O . VAL A 1 102 ? -1.298 7.011 -20.148 1.00 96.50 102 VAL A O 1
ATOM 819 N N . ASP A 1 103 ? -0.945 8.893 -18.957 1.00 94.25 103 ASP A N 1
ATOM 820 C CA . ASP A 1 103 ? -2.269 9.492 -19.142 1.00 94.25 103 ASP A CA 1
ATOM 821 C C . ASP A 1 103 ? -3.383 8.624 -18.527 1.00 94.25 103 ASP A C 1
ATOM 823 O O . ASP A 1 103 ? -3.485 8.580 -17.295 1.00 94.25 103 ASP A O 1
ATOM 827 N N . ASP A 1 104 ? -4.158 7.912 -19.341 1.00 95.12 104 ASP A N 1
ATOM 828 C CA . ASP A 1 104 ? -5.233 7.001 -18.947 1.00 95.12 104 ASP A CA 1
ATOM 829 C C . ASP A 1 104 ? -4.959 5.524 -19.293 1.00 95.12 10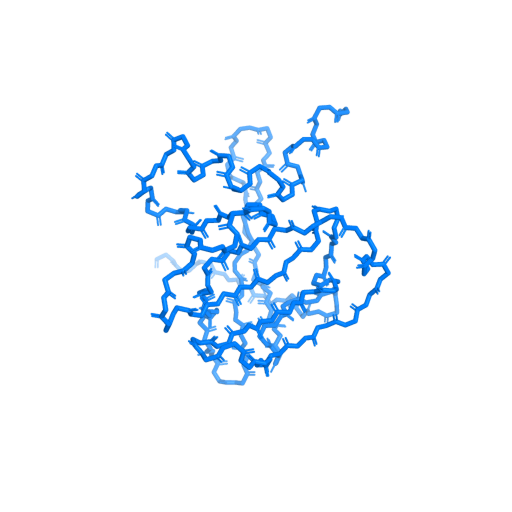4 ASP A C 1
ATOM 831 O O . ASP A 1 104 ? -5.769 4.655 -18.961 1.00 95.12 104 ASP A O 1
ATOM 835 N N . GLU A 1 105 ? -3.795 5.207 -19.868 1.00 97.75 105 GLU A N 1
ATOM 836 C CA . GLU A 1 105 ? -3.442 3.851 -20.294 1.00 97.75 105 GLU A CA 1
ATOM 837 C C . GLU A 1 105 ? -2.361 3.208 -19.417 1.00 97.75 105 GLU A C 1
ATOM 839 O O . GLU A 1 105 ? -1.384 3.838 -19.005 1.00 97.75 105 GLU A O 1
ATOM 844 N N . ALA A 1 106 ? -2.510 1.908 -19.144 1.00 96.94 106 ALA A N 1
ATOM 845 C CA . ALA A 1 106 ? -1.466 1.120 -18.501 1.00 96.94 106 ALA A CA 1
ATOM 846 C C . ALA A 1 106 ? -0.351 0.796 -19.504 1.00 96.94 106 ALA A C 1
ATOM 848 O O . ALA A 1 106 ? -0.589 0.144 -20.517 1.00 96.94 106 ALA A O 1
ATOM 849 N N . CYS A 1 107 ? 0.877 1.220 -19.204 1.00 97.44 107 CYS A N 1
ATOM 850 C CA . CYS A 1 107 ? 2.001 1.144 -20.144 1.00 97.44 107 CYS A CA 1
ATOM 851 C C . CYS A 1 107 ? 3.197 0.342 -19.626 1.00 97.44 107 CYS A C 1
ATOM 853 O O . CYS A 1 107 ? 4.184 0.173 -20.338 1.00 97.44 107 CYS A O 1
ATOM 855 N N . GLY A 1 108 ? 3.152 -0.141 -18.387 1.00 96.75 108 GLY A N 1
ATOM 856 C CA . GLY A 1 108 ? 4.240 -0.941 -17.844 1.00 96.75 108 GLY A CA 1
ATOM 857 C C . GLY A 1 108 ? 3.937 -1.494 -16.468 1.00 96.75 108 GLY A C 1
ATOM 858 O O . GLY A 1 108 ? 3.001 -1.066 -15.795 1.00 96.75 108 GLY A O 1
ATOM 859 N N . MET A 1 109 ? 4.766 -2.433 -16.031 1.00 97.38 109 MET A N 1
ATOM 860 C CA . MET A 1 109 ? 4.711 -2.969 -14.682 1.00 97.38 109 MET A CA 1
ATOM 861 C C . MET A 1 109 ? 6.109 -3.093 -14.086 1.00 97.38 109 MET A C 1
ATOM 863 O O . MET A 1 109 ? 7.115 -3.095 -14.792 1.00 97.38 109 MET A O 1
ATOM 867 N N . GLY A 1 110 ? 6.169 -3.169 -12.767 1.00 97.12 110 GLY A N 1
ATOM 868 C CA . GLY A 1 110 ? 7.374 -3.476 -12.016 1.00 97.12 110 GLY A CA 1
ATOM 869 C C . GLY A 1 110 ? 7.053 -4.420 -10.872 1.00 97.12 110 GLY A C 1
ATOM 870 O O . GLY A 1 110 ? 5.915 -4.476 -10.406 1.00 97.12 110 GLY A O 1
ATOM 871 N N . ILE A 1 111 ? 8.070 -5.140 -10.411 1.00 97.69 111 ILE A N 1
ATOM 872 C CA . ILE A 1 111 ? 7.969 -6.022 -9.252 1.00 97.69 111 ILE A CA 1
ATOM 873 C C . ILE A 1 111 ? 8.916 -5.496 -8.180 1.00 97.69 111 ILE A C 1
ATOM 875 O O . ILE A 1 111 ? 10.087 -5.223 -8.455 1.00 97.69 111 ILE A O 1
ATOM 879 N N . ARG A 1 112 ? 8.400 -5.334 -6.961 1.00 97.75 112 ARG A N 1
ATOM 880 C CA . ARG A 1 112 ? 9.196 -4.982 -5.784 1.00 97.75 112 ARG A CA 1
ATOM 881 C C . ARG A 1 112 ? 9.124 -6.085 -4.750 1.00 97.75 112 ARG A C 1
ATOM 883 O O . ARG A 1 112 ? 8.059 -6.654 -4.533 1.00 97.75 112 ARG A O 1
ATOM 890 N N . GLU A 1 113 ? 10.245 -6.334 -4.092 1.00 97.88 113 GLU A N 1
ATOM 891 C CA . GLU A 1 113 ? 10.344 -7.350 -3.052 1.00 97.88 113 GLU A CA 1
ATOM 892 C C . GLU A 1 113 ? 11.016 -6.827 -1.792 1.00 97.88 113 GLU A C 1
ATOM 894 O O . GLU A 1 113 ? 12.092 -6.219 -1.835 1.00 97.88 113 GLU A O 1
ATOM 899 N N . ASP A 1 114 ? 10.410 -7.161 -0.658 1.00 97.38 114 ASP A N 1
ATOM 900 C CA . ASP A 1 114 ? 10.932 -6.893 0.677 1.00 97.38 114 ASP A CA 1
ATOM 901 C C . ASP A 1 114 ? 10.905 -8.170 1.523 1.00 97.38 114 ASP A C 1
ATOM 903 O O . ASP A 1 114 ? 10.094 -9.058 1.278 1.00 97.38 114 ASP A O 1
ATOM 907 N N . ASN A 1 115 ? 11.796 -8.291 2.505 1.00 95.94 115 ASN A N 1
ATOM 908 C CA . ASN A 1 115 ? 11.778 -9.412 3.450 1.00 95.94 115 ASN A CA 1
ATOM 909 C C . ASN A 1 115 ? 10.855 -9.154 4.660 1.00 95.94 115 ASN A C 1
ATOM 911 O O . ASN A 1 115 ? 10.703 -10.023 5.518 1.00 95.94 115 ASN A O 1
ATOM 915 N N . THR A 1 116 ? 10.227 -7.977 4.719 1.00 95.75 116 THR A N 1
ATOM 916 C CA . THR A 1 116 ? 9.207 -7.580 5.699 1.00 95.75 116 THR A CA 1
ATOM 917 C C . THR A 1 116 ? 7.845 -7.368 5.032 1.00 95.75 116 THR A C 1
ATOM 919 O O . THR A 1 116 ? 7.751 -7.281 3.807 1.00 95.75 116 THR A O 1
ATOM 922 N N . LEU A 1 117 ? 6.766 -7.300 5.822 1.00 96.94 117 LEU A N 1
ATOM 923 C CA . LEU A 1 117 ? 5.404 -7.159 5.285 1.00 96.94 117 LEU A CA 1
ATOM 924 C C . LEU A 1 117 ? 5.154 -5.775 4.669 1.00 96.94 117 LEU A C 1
ATOM 926 O O . LEU A 1 117 ? 4.232 -5.606 3.868 1.00 96.94 117 LEU A O 1
ATOM 930 N N . ILE A 1 118 ? 5.955 -4.780 5.054 1.00 97.62 118 ILE A N 1
ATOM 931 C CA . ILE A 1 118 ? 5.838 -3.395 4.607 1.00 97.62 118 ILE A CA 1
ATOM 932 C C . ILE A 1 118 ? 6.916 -3.122 3.556 1.00 97.62 118 ILE A C 1
ATOM 934 O O . ILE A 1 118 ? 8.100 -3.036 3.873 1.00 97.62 118 ILE A O 1
ATOM 938 N N . THR A 1 119 ? 6.501 -2.920 2.303 1.00 96.69 119 THR A N 1
ATOM 939 C CA . THR A 1 119 ? 7.394 -2.428 1.244 1.00 96.69 119 THR A CA 1
ATOM 940 C C . THR A 1 119 ? 7.868 -1.006 1.566 1.00 96.69 119 THR A C 1
ATOM 942 O O . THR A 1 119 ? 7.055 -0.118 1.835 1.00 96.69 119 THR A O 1
ATOM 945 N N . LYS A 1 120 ? 9.181 -0.790 1.500 1.00 94.50 120 LYS A N 1
ATOM 946 C CA . LYS A 1 120 ? 9.900 0.444 1.849 1.00 94.50 120 LYS A CA 1
ATOM 947 C C . LYS A 1 120 ? 10.535 1.075 0.614 1.00 94.50 120 LYS A C 1
ATOM 949 O O . LYS A 1 120 ? 10.521 0.494 -0.471 1.00 94.50 120 LYS A O 1
ATOM 954 N N . ASP A 1 121 ? 11.135 2.254 0.754 1.00 93.19 121 ASP A N 1
ATOM 955 C CA . ASP A 1 121 ? 11.943 2.833 -0.330 1.00 93.19 121 ASP A CA 1
ATOM 956 C C . ASP A 1 121 ? 13.128 1.925 -0.706 1.00 93.19 121 ASP A C 1
ATOM 958 O O . ASP A 1 121 ? 13.405 1.695 -1.879 1.00 93.19 121 ASP A O 1
ATOM 962 N N . THR A 1 122 ? 13.729 1.275 0.292 1.00 93.50 122 THR A N 1
ATOM 963 C CA . THR A 1 122 ? 14.869 0.362 0.135 1.00 93.50 122 THR A CA 1
ATOM 964 C C . THR A 1 122 ? 14.512 -1.016 -0.432 1.00 93.50 122 THR A C 1
ATOM 966 O O . THR A 1 122 ? 15.415 -1.815 -0.693 1.00 93.50 122 THR A O 1
ATOM 969 N N . SER A 1 123 ? 13.225 -1.321 -0.643 1.00 96.44 123 SER A N 1
ATOM 970 C CA . SER A 1 123 ? 12.812 -2.602 -1.222 1.00 96.44 123 SER A CA 1
ATOM 971 C C . SER A 1 123 ? 13.332 -2.752 -2.647 1.00 96.44 123 SER A C 1
ATOM 973 O O . SER A 1 123 ? 13.274 -1.823 -3.462 1.00 96.44 123 SER A O 1
ATOM 975 N N . ARG A 1 124 ? 13.791 -3.962 -2.962 1.00 96.94 124 ARG A N 1
ATOM 976 C CA . ARG A 1 124 ? 14.498 -4.284 -4.203 1.00 96.94 124 ARG A CA 1
ATOM 977 C C . ARG A 1 124 ? 13.543 -4.238 -5.387 1.00 96.94 124 ARG A C 1
ATOM 979 O O . ARG A 1 124 ? 12.407 -4.697 -5.281 1.00 96.94 124 ARG A O 1
ATOM 986 N N . PHE A 1 125 ? 14.021 -3.738 -6.522 1.00 96.81 125 PHE A N 1
ATOM 987 C CA . PHE A 1 125 ? 13.342 -3.925 -7.800 1.00 96.81 125 PHE A CA 1
ATOM 988 C C . PHE A 1 125 ? 13.780 -5.256 -8.409 1.00 96.81 125 PHE A C 1
ATOM 990 O O . PHE A 1 125 ? 14.978 -5.524 -8.513 1.00 96.81 125 PHE A O 1
ATOM 997 N N . VAL A 1 126 ? 12.819 -6.086 -8.802 1.00 96.88 126 VAL A N 1
ATOM 998 C CA . VAL A 1 126 ? 13.082 -7.426 -9.330 1.00 96.88 126 VAL A CA 1
ATOM 999 C C . VAL A 1 126 ? 12.940 -7.408 -10.853 1.00 96.88 126 VAL A C 1
ATOM 1001 O O . VAL A 1 126 ? 11.893 -6.989 -11.366 1.00 96.88 126 VAL A O 1
ATOM 1004 N N . PRO A 1 127 ? 13.971 -7.843 -11.604 1.00 96.50 127 PRO A N 1
ATOM 1005 C CA . PRO A 1 127 ? 13.850 -8.039 -13.040 1.00 96.50 127 PRO A CA 1
ATOM 1006 C C . PRO A 1 127 ? 12.735 -9.035 -13.346 1.00 96.50 127 PRO A C 1
ATOM 1008 O O . PRO A 1 127 ? 12.640 -10.089 -12.722 1.00 96.50 127 PRO A O 1
ATOM 1011 N N . HIS A 1 128 ? 11.906 -8.713 -14.328 1.00 95.44 128 HIS A N 1
ATOM 1012 C CA . HIS A 1 128 ? 10.825 -9.580 -14.769 1.00 95.44 128 HIS A CA 1
ATOM 1013 C C . HIS A 1 128 ? 10.774 -9.602 -16.293 1.00 95.44 128 HIS A C 1
ATOM 1015 O O . HIS A 1 128 ? 11.282 -8.704 -16.966 1.00 95.44 128 HIS A O 1
ATOM 1021 N N . TYR A 1 129 ? 10.152 -10.644 -16.825 1.00 95.56 129 TYR A N 1
ATOM 1022 C CA . TYR A 1 129 ? 9.802 -10.760 -18.231 1.00 95.56 129 TYR A CA 1
ATOM 1023 C C . TYR A 1 129 ? 8.435 -11.436 -18.324 1.00 95.56 129 TYR A C 1
ATOM 1025 O O . TYR A 1 129 ? 8.032 -12.161 -17.414 1.00 95.56 129 TYR A O 1
ATOM 1033 N N . ILE A 1 130 ? 7.718 -11.183 -19.414 1.00 94.50 130 ILE A N 1
ATOM 1034 C CA . ILE A 1 130 ? 6.444 -11.838 -19.703 1.00 94.50 130 ILE A CA 1
ATOM 1035 C C . ILE A 1 130 ? 6.743 -12.948 -20.706 1.00 94.50 130 ILE A C 1
ATOM 1037 O O . ILE A 1 130 ? 7.226 -12.676 -21.805 1.00 94.50 130 ILE A O 1
ATOM 1041 N N . ALA A 1 131 ? 6.504 -14.195 -20.305 1.00 92.38 131 ALA A N 1
ATOM 1042 C CA . ALA A 1 131 ? 6.541 -15.329 -21.217 1.00 92.38 131 ALA A CA 1
ATOM 1043 C C . ALA A 1 131 ? 5.206 -15.392 -21.976 1.00 92.38 131 ALA A C 1
ATOM 1045 O O . ALA A 1 131 ? 4.151 -15.264 -21.352 1.00 92.38 131 ALA A O 1
ATOM 1046 N N . GLY A 1 132 ? 5.274 -15.525 -23.302 1.00 81.38 132 GLY A N 1
ATOM 1047 C CA . GLY A 1 132 ? 4.103 -15.709 -24.167 1.00 81.38 132 GLY A CA 1
ATOM 1048 C C . GLY A 1 132 ? 3.561 -17.129 -24.150 1.00 81.38 132 GLY A C 1
ATOM 1049 O O . GLY A 1 132 ? 4.323 -18.048 -23.769 1.00 81.38 132 GLY A O 1
#

InterPro domains:
  IPR005494 Glutathionylspermidine synthase, pre-ATP-grasp-like domain [PF03738] (1-130)

Radius of gyration: 15.69 Å; chains: 1; bounding box: 34×38×43 Å

Organism: Escherichia coli (NCBI:txid562)

Sequence (132 aa):
PLWKSILSNKGLMPLLWRFFPGHPNLLASWFEGEKSQIAAGESYVRKPLYSREGGNVTIFDGQNNVVDHADGDYADEPMIYQAFQPLPRFGDSYTLIGSWIVDDEACGMGIREDNTLITKDTSRFVPHYIAG